Protein AF-A0A6I3UYT8-F1 (afdb_monomer_lite)

Radius of gyration: 15.35 Å; chains: 1; bounding box: 30×34×41 Å

Organism: Streptococcus pneumoniae (NCBI:txid1313)

pLDDT: mean 90.84, std 7.74, range [61.75, 98.31]

Structure (mmCIF, N/CA/C/O backbone):
data_AF-A0A6I3UYT8-F1
#
_entry.id   AF-A0A6I3UYT8-F1
#
loop_
_atom_site.group_PDB
_atom_site.id
_atom_site.type_symbol
_atom_site.label_atom_id
_atom_site.label_alt_id
_atom_site.label_comp_id
_atom_site.label_asym_id
_atom_site.label_entity_id
_atom_site.label_seq_id
_atom_site.pdbx_PDB_ins_code
_atom_site.Cartn_x
_atom_site.Cartn_y
_atom_site.Cartn_z
_atom_site.occupancy
_atom_site.B_iso_or_equiv
_atom_site.auth_seq_id
_atom_site.auth_comp_id
_atom_site.auth_asym_id
_atom_site.auth_atom_id
_atom_site.pdbx_PDB_model_num
ATOM 1 N N . GLY A 1 1 ? 14.496 17.000 -14.290 1.00 68.19 1 GLY A N 1
ATOM 2 C CA . GLY A 1 1 ? 13.729 18.205 -13.925 1.00 68.19 1 GLY A CA 1
ATOM 3 C C . GLY A 1 1 ? 13.262 18.059 -12.496 1.00 68.19 1 GLY A C 1
ATOM 4 O O . GLY A 1 1 ? 12.993 16.935 -12.095 1.00 68.19 1 GLY A O 1
ATOM 5 N N . LYS A 1 2 ? 13.214 19.148 -11.727 1.00 73.19 2 LYS A N 1
ATOM 6 C CA . LYS A 1 2 ? 12.610 19.149 -10.388 1.00 73.19 2 LYS A CA 1
ATOM 7 C C . LYS A 1 2 ? 11.092 19.333 -10.556 1.00 73.19 2 LYS A C 1
ATOM 9 O O . LYS A 1 2 ? 10.719 20.292 -11.233 1.00 73.19 2 LYS A O 1
ATOM 14 N N . PRO A 1 3 ? 10.234 18.442 -10.029 1.00 70.00 3 PRO A N 1
ATOM 15 C CA . PRO A 1 3 ? 8.787 18.606 -10.144 1.00 70.00 3 PRO A CA 1
ATOM 16 C C . PRO A 1 3 ? 8.328 19.884 -9.429 1.00 70.00 3 PRO A C 1
ATOM 18 O O . PRO A 1 3 ? 8.860 20.242 -8.379 1.00 70.00 3 PRO A O 1
ATOM 21 N N . SER A 1 4 ? 7.365 20.589 -10.028 1.00 78.94 4 SER A N 1
ATOM 22 C CA . SER A 1 4 ? 6.773 21.821 -9.486 1.00 78.94 4 SER A CA 1
ATOM 23 C C . SER A 1 4 ? 5.545 21.573 -8.607 1.00 78.94 4 SER A C 1
ATOM 25 O O . SER A 1 4 ? 5.091 22.498 -7.940 1.00 78.94 4 SER A O 1
ATOM 27 N N . LEU A 1 5 ? 5.004 20.352 -8.625 1.00 80.25 5 LEU A N 1
ATOM 28 C CA . LEU A 1 5 ? 3.808 19.941 -7.894 1.00 80.25 5 LEU A CA 1
ATOM 29 C C . LEU A 1 5 ? 4.110 18.723 -7.020 1.00 80.25 5 LEU A C 1
ATOM 31 O O . LEU A 1 5 ? 4.965 17.901 -7.361 1.00 80.25 5 LEU A O 1
ATOM 35 N N . GLU A 1 6 ? 3.381 18.616 -5.914 1.00 74.56 6 GLU A N 1
ATOM 36 C CA . GLU A 1 6 ? 3.437 17.471 -5.011 1.00 74.56 6 GLU A CA 1
ATOM 37 C C . GLU A 1 6 ? 2.763 16.244 -5.629 1.00 74.56 6 GLU A C 1
ATOM 39 O O . GLU A 1 6 ? 1.807 16.340 -6.405 1.00 74.56 6 GLU A O 1
ATOM 44 N N . TYR A 1 7 ? 3.280 15.069 -5.283 1.00 80.88 7 TYR A N 1
ATOM 45 C CA . TYR A 1 7 ? 2.689 13.803 -5.684 1.00 80.88 7 TYR A CA 1
ATOM 46 C C . TYR A 1 7 ? 1.448 13.519 -4.843 1.00 80.88 7 TYR A C 1
ATOM 48 O O . TYR A 1 7 ? 1.483 13.634 -3.618 1.00 80.88 7 TYR A O 1
ATOM 56 N N . LEU A 1 8 ? 0.353 13.117 -5.490 1.00 84.88 8 LEU A N 1
ATOM 57 C CA . LEU A 1 8 ? -0.851 12.721 -4.771 1.00 84.88 8 LEU A CA 1
ATOM 58 C C . LEU A 1 8 ? -0.592 11.403 -4.030 1.00 84.88 8 LEU A C 1
ATOM 60 O O . LEU A 1 8 ? -0.543 10.334 -4.639 1.00 84.88 8 LEU A O 1
ATOM 64 N N . VAL A 1 9 ? -0.469 11.485 -2.706 1.00 87.19 9 VAL A N 1
ATOM 65 C CA . VAL A 1 9 ? -0.394 10.323 -1.818 1.00 87.19 9 VAL A CA 1
ATOM 66 C C . VAL A 1 9 ? -1.751 10.123 -1.150 1.00 87.19 9 VAL A C 1
ATOM 68 O O . VAL A 1 9 ? -2.210 10.971 -0.390 1.00 87.19 9 VAL A O 1
ATOM 71 N N . ASN A 1 10 ? -2.382 8.981 -1.425 1.00 87.88 10 ASN A N 1
ATOM 72 C CA . ASN A 1 10 ? -3.645 8.579 -0.808 1.00 87.88 10 ASN A CA 1
ATOM 73 C C . ASN A 1 10 ? -3.401 7.540 0.295 1.00 87.88 10 ASN A C 1
ATOM 75 O O . ASN A 1 10 ? -2.448 6.764 0.230 1.00 87.88 10 ASN A O 1
ATOM 79 N N . GLY A 1 11 ? -4.292 7.491 1.285 1.00 91.19 11 GLY A N 1
ATOM 80 C CA . GLY A 1 11 ? -4.234 6.521 2.374 1.00 91.19 11 GLY A CA 1
ATOM 81 C C . GLY A 1 11 ? -5.611 6.211 2.953 1.00 91.19 11 GLY A C 1
ATOM 82 O O . GLY A 1 11 ? -6.593 6.899 2.675 1.00 91.19 11 GLY A O 1
ATOM 83 N N . PHE A 1 12 ? -5.679 5.159 3.764 1.00 93.50 12 PHE A N 1
ATOM 84 C CA . PHE A 1 12 ? -6.900 4.783 4.468 1.00 93.50 12 PHE A CA 1
ATOM 85 C C . PHE A 1 12 ? -7.100 5.649 5.713 1.00 93.50 12 PHE A C 1
ATOM 87 O O . PHE A 1 12 ? -6.155 5.910 6.458 1.00 93.50 12 PHE A O 1
ATOM 94 N N . ALA A 1 13 ? -8.346 6.039 5.976 1.00 96.00 13 ALA A N 1
ATOM 95 C CA . ALA A 1 13 ? -8.732 6.746 7.191 1.00 96.00 13 ALA A CA 1
ATOM 96 C C . ALA A 1 13 ? -9.551 5.829 8.107 1.00 96.00 13 ALA A C 1
ATOM 98 O O . ALA A 1 13 ? -10.492 5.170 7.665 1.00 96.00 13 ALA A O 1
ATOM 99 N N . VAL A 1 14 ? -9.220 5.818 9.399 1.00 96.69 14 VAL A N 1
ATOM 100 C CA . VAL A 1 14 ? -10.033 5.176 10.441 1.00 96.69 14 VAL A CA 1
ATOM 101 C C . VAL A 1 14 ? -10.672 6.272 11.283 1.00 96.69 14 VAL A C 1
ATOM 103 O O . VAL A 1 14 ? -9.978 7.024 11.964 1.00 96.69 14 VAL A O 1
ATOM 106 N N . PHE A 1 15 ? -12.000 6.361 11.248 1.00 95.81 15 PHE A N 1
ATOM 107 C CA . PHE A 1 15 ? -12.741 7.336 12.043 1.00 95.81 15 PHE A CA 1
ATOM 108 C C . PHE A 1 15 ? -12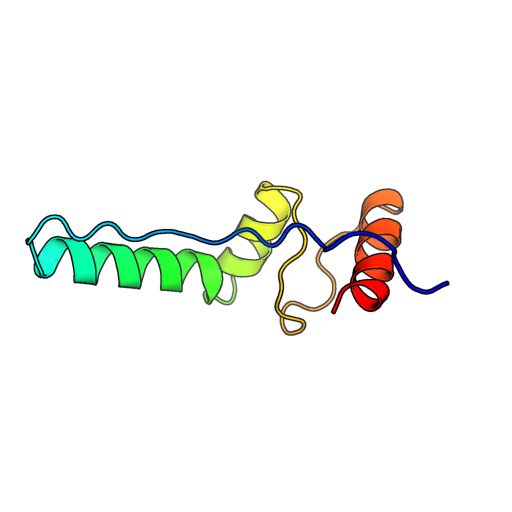.903 6.853 13.486 1.00 95.81 15 PHE A C 1
ATOM 110 O O . PHE A 1 15 ? -13.290 5.709 13.731 1.00 95.81 15 PHE A O 1
ATOM 117 N N . ASN A 1 16 ? -12.654 7.742 14.448 1.00 95.88 16 ASN A N 1
ATOM 118 C CA . ASN A 1 16 ? -12.921 7.467 15.854 1.00 95.88 16 ASN A CA 1
ATOM 119 C C . ASN A 1 16 ? -14.412 7.676 16.158 1.00 95.88 16 ASN A C 1
ATOM 121 O O . ASN A 1 16 ? -14.863 8.794 16.398 1.00 95.88 16 ASN A O 1
ATOM 125 N N . ASN A 1 17 ? -15.171 6.585 16.164 1.00 93.94 17 ASN A N 1
ATOM 126 C CA . ASN A 1 17 ? -16.594 6.564 16.509 1.00 93.94 17 ASN A CA 1
ATOM 127 C C . ASN A 1 17 ? -16.856 6.332 18.011 1.00 93.94 17 ASN A C 1
ATOM 129 O O . ASN A 1 17 ? -17.990 6.038 18.382 1.00 93.94 17 ASN A O 1
ATOM 133 N N . LYS A 1 18 ? -15.825 6.466 18.860 1.00 97.19 18 LYS A N 1
ATOM 134 C CA . LYS A 1 18 ? -15.860 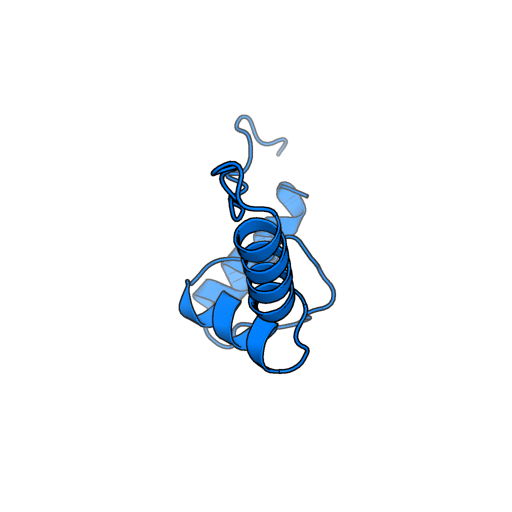6.182 20.306 1.00 97.19 18 LYS A CA 1
ATOM 135 C C . LYS A 1 18 ? -16.187 4.718 20.649 1.00 97.19 18 LYS A C 1
ATOM 137 O O . LYS A 1 18 ? -16.632 4.435 21.756 1.00 97.19 18 LYS A O 1
ATOM 142 N N . ASP A 1 19 ? -15.965 3.795 19.712 1.00 98.19 19 ASP A N 1
ATOM 143 C CA . ASP A 1 19 ? -16.068 2.348 19.914 1.00 98.19 19 ASP A CA 1
ATOM 144 C C . ASP A 1 19 ? -14.705 1.702 19.625 1.00 98.19 19 ASP A C 1
ATOM 146 O O . ASP A 1 19 ? -14.320 1.471 18.473 1.00 98.19 19 ASP A O 1
ATOM 150 N N . ASP A 1 20 ? -13.966 1.403 20.694 1.00 97.69 20 ASP A N 1
ATOM 151 C CA . ASP A 1 20 ? -12.601 0.877 20.609 1.00 97.69 20 ASP A CA 1
ATOM 152 C C . ASP A 1 20 ? -12.527 -0.457 19.860 1.00 97.69 20 ASP A C 1
ATOM 154 O O . ASP A 1 20 ? -11.550 -0.719 19.153 1.00 97.69 20 ASP A O 1
ATOM 158 N N . LYS A 1 21 ? -13.572 -1.292 19.951 1.00 98.06 21 LYS A N 1
ATOM 159 C CA . LYS A 1 21 ? -13.613 -2.574 19.236 1.00 98.06 21 LYS A CA 1
ATOM 160 C C . LYS A 1 21 ? -13.720 -2.341 17.734 1.00 98.06 21 LYS A C 1
ATOM 162 O O . LYS A 1 21 ? -13.019 -3.002 16.967 1.00 98.06 21 LYS A O 1
ATOM 167 N N . LYS A 1 22 ? -14.538 -1.376 17.304 1.00 97.69 22 LYS A N 1
ATOM 168 C CA . LYS A 1 22 ? -14.645 -0.999 15.885 1.00 97.69 22 LYS A CA 1
ATOM 169 C C . LYS A 1 22 ? -13.362 -0.364 15.364 1.00 97.69 22 LYS A C 1
ATOM 171 O O . LYS A 1 22 ? -12.924 -0.717 14.272 1.00 97.69 22 LYS A O 1
ATOM 176 N N . VAL A 1 23 ? -12.731 0.517 16.139 1.00 98.25 23 VAL A N 1
ATOM 177 C CA . VAL A 1 23 ? -11.449 1.131 15.758 1.00 98.25 23 VAL A CA 1
ATOM 178 C C . VAL A 1 23 ? -10.356 0.067 15.616 1.00 98.25 23 VAL A C 1
ATOM 180 O O . VAL A 1 23 ? -9.626 0.070 14.623 1.00 98.25 23 VAL A O 1
ATOM 183 N N . ALA A 1 24 ? -10.258 -0.871 16.562 1.00 97.88 24 ALA A N 1
ATOM 184 C CA . ALA A 1 24 ? -9.297 -1.970 16.496 1.00 97.88 24 ALA A CA 1
ATOM 185 C C . ALA A 1 24 ? -9.543 -2.883 15.283 1.00 97.88 24 ALA A C 1
ATOM 187 O O . ALA A 1 24 ? -8.599 -3.224 14.567 1.00 97.88 24 ALA A O 1
ATOM 188 N N . ALA A 1 25 ? -10.804 -3.232 15.011 1.00 98.12 25 ALA A N 1
ATOM 189 C CA . ALA A 1 25 ? -11.171 -4.037 13.849 1.00 98.12 25 ALA A CA 1
ATOM 190 C C . ALA A 1 25 ? -10.828 -3.329 12.526 1.00 98.12 25 ALA A C 1
ATOM 192 O O . ALA A 1 25 ? -10.229 -3.941 11.644 1.00 98.12 25 ALA A O 1
ATOM 193 N N . ALA A 1 26 ? -11.129 -2.031 12.410 1.00 98.31 26 ALA A N 1
ATOM 194 C CA . ALA A 1 26 ? -10.816 -1.235 11.225 1.00 98.31 26 ALA A CA 1
ATOM 195 C C . ALA A 1 26 ? -9.304 -1.142 10.972 1.00 98.31 26 ALA A C 1
ATOM 197 O O . ALA A 1 26 ? -8.859 -1.342 9.844 1.00 98.31 26 ALA A O 1
ATOM 198 N N . LYS A 1 27 ? -8.497 -0.915 12.019 1.00 97.75 27 LYS A N 1
ATOM 199 C CA . LYS A 1 27 ? -7.028 -0.916 11.907 1.00 97.75 27 LYS A C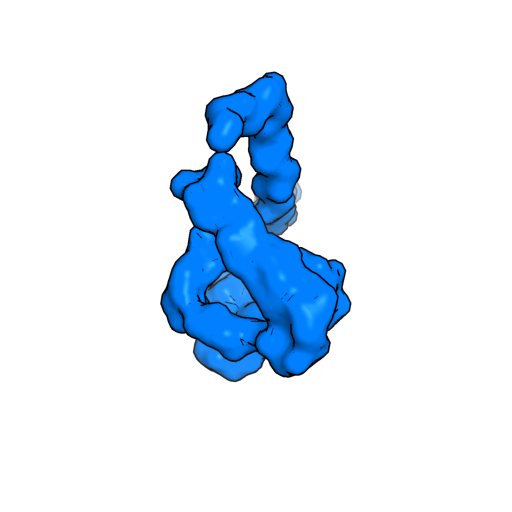A 1
ATOM 200 C C . LYS A 1 27 ? -6.498 -2.263 11.418 1.00 97.75 27 LYS A C 1
ATOM 202 O O . LYS A 1 27 ? -5.659 -2.292 10.525 1.00 97.75 27 LYS A O 1
ATOM 207 N N . LYS A 1 28 ? -7.015 -3.372 11.959 1.00 98.25 28 LYS A N 1
ATOM 208 C CA . LYS A 1 28 ? -6.611 -4.722 11.542 1.00 98.25 28 LYS A CA 1
ATOM 209 C C . LYS A 1 28 ? -6.992 -5.016 10.090 1.00 98.25 28 LYS A C 1
ATOM 211 O O . LYS A 1 28 ? -6.217 -5.641 9.376 1.00 98.25 28 LYS A O 1
ATOM 216 N N . PHE A 1 29 ? -8.154 -4.541 9.647 1.00 97.75 29 PHE A N 1
ATOM 217 C CA . PHE A 1 29 ? -8.589 -4.669 8.258 1.00 97.75 29 PHE A CA 1
ATOM 218 C C . PHE A 1 29 ? -7.703 -3.869 7.295 1.00 97.75 29 PHE A C 1
ATOM 220 O O . PHE A 1 29 ? -7.229 -4.425 6.310 1.00 97.75 29 PHE A O 1
ATOM 227 N N . VAL A 1 30 ? -7.409 -2.601 7.611 1.00 97.19 30 VAL A N 1
ATOM 228 C CA . VAL A 1 30 ? -6.469 -1.780 6.825 1.00 97.19 30 VAL A CA 1
ATOM 229 C C . VAL A 1 30 ? -5.092 -2.437 6.764 1.00 97.19 30 VAL A C 1
ATOM 231 O O . VAL A 1 30 ? -4.486 -2.481 5.698 1.00 97.19 30 VAL A O 1
ATOM 234 N N . GLN A 1 31 ? -4.617 -2.987 7.884 1.00 96.69 31 GLN A N 1
ATOM 235 C CA . GLN A 1 31 ? -3.342 -3.690 7.923 1.00 96.69 31 GLN A CA 1
ATOM 236 C C . GLN A 1 31 ? -3.339 -4.929 7.022 1.00 96.69 31 GLN A C 1
ATOM 238 O O . GLN A 1 31 ? -2.374 -5.148 6.306 1.00 96.69 31 GLN A O 1
ATOM 243 N N . PHE A 1 32 ? -4.418 -5.713 7.009 1.00 97.19 32 PHE A N 1
ATOM 244 C CA . PHE A 1 32 ? -4.544 -6.848 6.096 1.00 97.19 32 PHE A CA 1
ATOM 245 C C . PHE A 1 32 ? -4.474 -6.410 4.624 1.00 97.19 32 PHE A C 1
ATOM 247 O O . PHE A 1 32 ? -3.640 -6.921 3.887 1.00 97.19 32 PHE A O 1
ATOM 254 N N . ILE A 1 33 ? -5.272 -5.415 4.221 1.00 94.75 33 ILE A N 1
ATOM 255 C CA . ILE A 1 33 ? -5.281 -4.898 2.839 1.00 94.75 33 ILE A CA 1
ATOM 256 C C . ILE A 1 33 ? -3.897 -4.375 2.419 1.00 94.75 33 ILE A C 1
ATOM 258 O O . ILE A 1 33 ? -3.499 -4.511 1.268 1.00 94.75 33 ILE A O 1
ATOM 262 N N . ALA A 1 34 ? -3.160 -3.738 3.333 1.00 93.81 34 ALA A N 1
ATOM 263 C CA . ALA A 1 34 ? -1.892 -3.087 3.009 1.00 93.81 34 ALA A CA 1
ATOM 264 C C . ALA A 1 34 ? -0.662 -4.007 3.116 1.00 93.81 34 ALA A C 1
ATOM 266 O O . ALA A 1 34 ? 0.256 -3.880 2.303 1.00 93.81 34 ALA A O 1
ATOM 267 N N . ASP A 1 35 ? -0.622 -4.903 4.107 1.00 94.88 35 ASP A N 1
ATOM 268 C CA . ASP A 1 35 ? 0.585 -5.652 4.485 1.00 94.88 35 ASP A CA 1
ATOM 269 C C . ASP A 1 35 ? 0.548 -7.131 4.086 1.00 94.88 35 ASP A C 1
ATOM 271 O O . ASP A 1 35 ? 1.598 -7.785 4.095 1.00 94.88 35 ASP A O 1
ATOM 275 N N . ASP A 1 36 ? -0.625 -7.684 3.760 1.00 96.75 36 ASP A N 1
ATOM 276 C CA . ASP A 1 36 ? -0.722 -9.097 3.410 1.00 96.75 36 ASP A CA 1
ATOM 277 C C . ASP A 1 36 ? 0.129 -9.413 2.172 1.00 96.75 36 ASP A C 1
ATOM 279 O O . ASP A 1 36 ? 0.118 -8.698 1.167 1.00 96.75 36 ASP A O 1
ATOM 283 N N . LYS A 1 37 ? 0.908 -10.496 2.257 1.00 94.88 37 LYS A N 1
ATOM 284 C CA . LYS A 1 37 ? 1.885 -10.858 1.221 1.00 94.88 37 LYS A CA 1
ATOM 285 C C . LYS A 1 37 ? 1.223 -11.279 -0.084 1.00 94.88 37 LYS A C 1
ATOM 287 O O . LYS A 1 37 ? 1.835 -11.130 -1.138 1.00 94.88 37 LYS A O 1
ATOM 292 N N . GLU A 1 38 ? 0.021 -11.838 -0.007 1.00 95.44 38 GLU A N 1
ATOM 293 C CA . GLU A 1 38 ? -0.728 -12.296 -1.167 1.00 95.44 38 GLU A CA 1
ATOM 294 C C . GLU A 1 38 ? -1.715 -11.227 -1.639 1.00 95.44 38 GLU A C 1
ATOM 296 O O . GLU A 1 38 ? -1.778 -10.929 -2.833 1.00 95.44 38 GLU A O 1
ATOM 301 N N . TRP A 1 39 ? -2.482 -10.655 -0.712 1.00 96.44 39 TRP A N 1
ATOM 302 C CA . TRP A 1 39 ? -3.578 -9.743 -1.025 1.00 96.44 39 TRP A CA 1
ATOM 303 C C . TRP A 1 39 ? -3.120 -8.306 -1.245 1.00 96.44 39 TRP A C 1
ATOM 305 O O . TRP A 1 39 ? -3.602 -7.679 -2.182 1.00 96.44 39 TRP A O 1
ATOM 315 N N . GLY A 1 40 ? -2.117 -7.815 -0.514 1.00 95.56 40 GLY A N 1
ATOM 316 C CA . GLY A 1 40 ? -1.624 -6.444 -0.674 1.00 95.56 40 GLY A CA 1
ATOM 317 C C . GLY A 1 40 ? -1.194 -6.090 -2.107 1.00 95.56 40 GLY A C 1
ATOM 318 O O . GLY A 1 40 ? -1.668 -5.089 -2.652 1.00 95.56 40 GLY A O 1
ATOM 319 N N . PRO A 1 41 ? -0.368 -6.913 -2.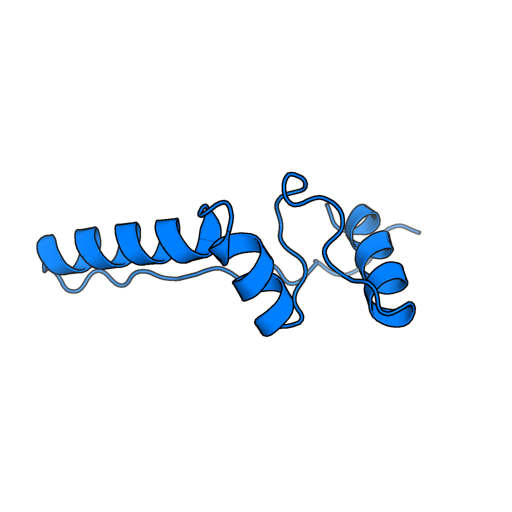787 1.00 95.19 41 PRO A N 1
ATOM 320 C CA . PRO A 1 41 ? -0.043 -6.712 -4.200 1.00 95.19 41 PRO A CA 1
ATOM 321 C C . PRO A 1 41 ? -1.276 -6.711 -5.117 1.00 95.19 41 PRO A C 1
ATOM 323 O O . PRO A 1 41 ? -1.374 -5.882 -6.025 1.00 95.19 41 PRO A O 1
ATOM 326 N N . LYS A 1 42 ? -2.225 -7.628 -4.878 1.00 95.62 42 LYS A N 1
ATOM 327 C CA . LYS A 1 42 ? -3.447 -7.777 -5.685 1.00 95.62 42 LYS A CA 1
ATOM 328 C C . LYS A 1 42 ? -4.364 -6.566 -5.530 1.00 95.62 42 LYS A C 1
ATOM 330 O O . LYS A 1 42 ? -4.869 -6.057 -6.530 1.00 95.62 42 LYS A O 1
ATOM 335 N N . ASP A 1 43 ? -4.535 -6.080 -4.305 1.00 95.31 43 ASP A N 1
ATOM 336 C CA . ASP A 1 43 ? -5.379 -4.932 -3.984 1.00 95.31 43 ASP A CA 1
ATOM 337 C C . ASP A 1 43 ? -4.833 -3.656 -4.633 1.00 95.31 43 ASP A C 1
ATOM 339 O O . ASP A 1 43 ? -5.579 -2.913 -5.274 1.00 95.31 43 ASP A O 1
ATOM 343 N N . VAL A 1 44 ? -3.513 -3.444 -4.588 1.00 93.62 44 VAL A N 1
ATOM 344 C CA . VAL A 1 44 ? -2.856 -2.327 -5.286 1.00 93.62 44 VAL A CA 1
ATOM 345 C C . VAL A 1 44 ? -3.137 -2.373 -6.787 1.00 93.62 44 VAL A C 1
ATOM 347 O O . VAL A 1 44 ? -3.649 -1.399 -7.344 1.00 93.62 44 VAL A O 1
ATOM 350 N N . VAL A 1 45 ? -2.880 -3.512 -7.438 1.00 93.75 45 VAL A N 1
ATOM 351 C CA . VAL A 1 45 ? -3.130 -3.681 -8.879 1.00 93.75 45 VAL A CA 1
ATOM 352 C C . VAL A 1 45 ? -4.606 -3.458 -9.214 1.00 93.75 45 VAL A C 1
ATOM 354 O O . VAL A 1 45 ? -4.922 -2.812 -10.214 1.00 93.75 45 VAL A O 1
ATOM 357 N N . ARG A 1 46 ? -5.524 -3.923 -8.358 1.00 93.94 46 ARG A N 1
ATOM 358 C CA . ARG A 1 46 ? -6.970 -3.767 -8.554 1.00 93.94 46 ARG A CA 1
ATOM 359 C C . ARG A 1 46 ? -7.419 -2.305 -8.549 1.00 93.94 46 ARG A C 1
ATOM 361 O O . ARG A 1 46 ? -8.356 -1.971 -9.270 1.00 93.94 46 ARG A O 1
ATOM 368 N N . THR A 1 47 ? -6.759 -1.448 -7.771 1.00 91.25 47 THR A N 1
ATOM 369 C CA . THR A 1 47 ? -7.031 0.002 -7.755 1.00 91.25 47 THR A CA 1
ATOM 370 C C . THR A 1 47 ? -6.401 0.759 -8.928 1.00 91.25 47 THR A C 1
ATOM 372 O O . THR A 1 47 ? -6.780 1.899 -9.187 1.00 91.25 47 THR A O 1
ATOM 375 N N . GLY A 1 48 ? -5.440 0.153 -9.636 1.00 90.50 48 GLY A N 1
ATOM 376 C CA . GLY A 1 48 ? -4.645 0.823 -10.670 1.00 90.50 48 GLY A CA 1
ATOM 377 C C . GLY A 1 48 ? -3.657 1.862 -10.123 1.00 90.50 48 GLY A C 1
ATOM 378 O O . GLY A 1 48 ? -3.180 2.704 -10.885 1.00 90.50 48 GLY A O 1
ATOM 379 N N . ALA A 1 49 ? -3.368 1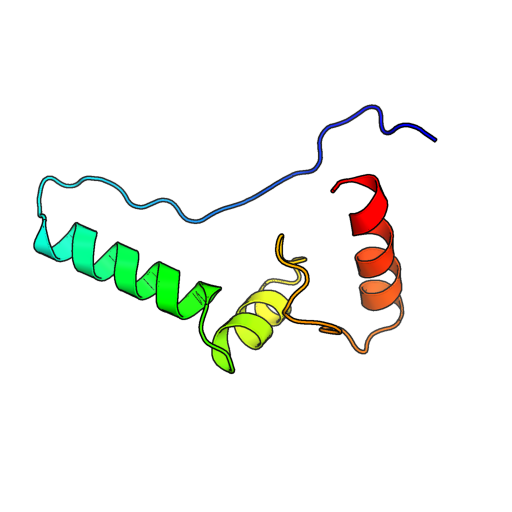.830 -8.817 1.00 91.12 49 ALA A N 1
ATOM 380 C CA . ALA A 1 49 ? -2.467 2.759 -8.138 1.00 91.12 49 ALA A CA 1
ATOM 381 C C . ALA A 1 49 ? -1.038 2.205 -8.000 1.00 91.12 49 ALA A C 1
ATOM 383 O O . ALA A 1 49 ? -0.775 1.020 -8.204 1.00 91.12 49 ALA A O 1
ATOM 384 N N . PHE A 1 50 ? -0.097 3.059 -7.602 1.00 91.50 50 PHE A N 1
ATOM 385 C CA . PHE A 1 50 ? 1.268 2.648 -7.266 1.00 91.50 50 PHE A CA 1
ATOM 386 C C . PHE A 1 50 ? 1.449 2.684 -5.749 1.00 91.50 50 PHE A C 1
ATOM 388 O O . PHE A 1 50 ? 1.073 3.679 -5.124 1.00 91.50 50 PHE A O 1
ATOM 395 N N . PRO A 1 51 ? 1.997 1.624 -5.135 1.00 91.19 51 PRO A N 1
ATOM 396 C CA . PRO A 1 51 ? 2.146 1.587 -3.693 1.00 91.19 51 PRO A CA 1
ATOM 397 C C . PRO A 1 51 ? 3.291 2.507 -3.262 1.00 91.19 51 PRO A C 1
ATOM 399 O O . PRO A 1 51 ? 4.315 2.600 -3.935 1.00 91.19 51 PRO A O 1
ATOM 402 N N . VAL A 1 52 ? 3.156 3.133 -2.093 1.00 88.50 52 VAL A N 1
ATOM 403 C CA . VAL A 1 52 ? 4.236 3.941 -1.489 1.00 88.50 52 VAL A CA 1
ATOM 404 C C . VAL A 1 52 ? 5.431 3.095 -1.026 1.00 88.50 52 VAL A C 1
ATOM 406 O O . VAL A 1 52 ? 6.512 3.620 -0.787 1.00 88.50 52 VAL A O 1
ATOM 409 N N . ARG A 1 53 ? 5.250 1.773 -0.895 1.00 87.06 53 ARG A N 1
ATOM 410 C CA . ARG A 1 53 ? 6.294 0.819 -0.497 1.00 87.06 53 ARG A CA 1
ATOM 411 C C . ARG A 1 53 ? 6.951 0.174 -1.715 1.00 87.06 53 ARG A C 1
ATOM 413 O O . ARG A 1 53 ? 6.277 -0.207 -2.666 1.00 87.06 53 ARG A O 1
ATOM 420 N N . THR A 1 54 ? 8.255 -0.059 -1.632 1.00 88.12 54 THR A N 1
ATOM 421 C CA . THR A 1 54 ? 9.040 -0.707 -2.699 1.00 88.12 54 THR A CA 1
ATOM 422 C C . THR A 1 54 ? 9.065 -2.234 -2.598 1.00 88.12 54 THR A C 1
ATOM 424 O O . THR A 1 54 ? 9.344 -2.924 -3.575 1.00 88.12 54 THR A O 1
ATOM 427 N N . SER A 1 55 ? 8.733 -2.798 -1.437 1.00 91.31 55 SER A N 1
ATOM 428 C CA . SER A 1 55 ? 8.878 -4.228 -1.135 1.00 91.31 55 SER A CA 1
ATOM 429 C C . SER A 1 55 ? 7.847 -5.150 -1.797 1.00 91.31 55 SER A C 1
ATOM 431 O O . SER A 1 55 ? 7.907 -6.357 -1.583 1.00 91.31 55 SER A O 1
ATOM 433 N N . PHE A 1 56 ? 6.920 -4.626 -2.606 1.00 91.81 56 PHE A N 1
ATOM 434 C CA . PHE A 1 56 ? 6.081 -5.445 -3.494 1.00 91.81 56 PHE A CA 1
ATOM 435 C C . PHE A 1 56 ? 6.733 -5.753 -4.849 1.00 91.81 56 PHE A C 1
ATOM 437 O O . PHE A 1 56 ? 6.218 -6.585 -5.589 1.00 91.81 56 PHE A O 1
ATOM 444 N N . GLY A 1 57 ? 7.879 -5.144 -5.168 1.00 90.56 57 GLY A N 1
ATOM 445 C CA . GLY A 1 57 ? 8.596 -5.427 -6.408 1.00 90.56 57 GLY A CA 1
ATOM 446 C C . GLY A 1 57 ? 7.802 -5.029 -7.657 1.00 90.56 57 GLY A C 1
ATOM 447 O O . GLY A 1 57 ? 7.169 -3.973 -7.695 1.00 90.56 57 GLY A O 1
ATOM 448 N N . LYS A 1 58 ? 7.870 -5.860 -8.705 1.00 91.88 58 LYS A N 1
ATOM 449 C CA . LYS A 1 58 ? 7.182 -5.614 -9.979 1.00 91.88 58 LYS A CA 1
ATOM 450 C C . LYS A 1 58 ? 5.718 -6.055 -9.888 1.00 91.88 58 LYS A C 1
ATOM 452 O O . LYS A 1 58 ? 5.447 -7.235 -9.706 1.00 91.88 58 LYS A O 1
ATOM 457 N N . LEU A 1 59 ? 4.796 -5.106 -10.063 1.00 93.06 59 LEU A N 1
ATOM 458 C CA . LEU A 1 59 ? 3.345 -5.331 -9.962 1.00 93.06 59 LEU A CA 1
ATOM 459 C C . LEU A 1 59 ? 2.604 -5.366 -11.304 1.00 93.06 59 LEU A C 1
ATOM 461 O O . LEU A 1 59 ? 1.514 -5.923 -11.386 1.00 93.06 59 LEU A O 1
ATOM 465 N N . TYR A 1 60 ? 3.166 -4.752 -12.343 1.00 93.06 60 TYR A N 1
ATOM 466 C CA . TYR A 1 60 ? 2.488 -4.556 -13.622 1.00 93.06 60 TYR A CA 1
ATOM 467 C C . TYR A 1 60 ? 3.247 -5.231 -14.763 1.00 93.06 60 TYR A C 1
ATOM 469 O O . TYR A 1 60 ? 4.461 -5.069 -14.887 1.00 93.06 60 TYR A O 1
ATOM 477 N N . GLU A 1 61 ? 2.512 -5.957 -15.606 1.00 90.94 61 GLU A N 1
ATOM 478 C CA . GLU A 1 61 ? 3.024 -6.564 -16.845 1.00 90.94 61 GLU A CA 1
ATOM 479 C C . GLU A 1 61 ? 2.712 -5.714 -18.087 1.00 90.94 61 GLU A C 1
ATOM 481 O O . GLU A 1 61 ? 3.412 -5.801 -19.094 1.00 90.94 61 GLU A O 1
ATOM 486 N N . ASP A 1 62 ? 1.690 -4.854 -18.014 1.00 93.38 62 ASP A N 1
ATOM 487 C CA . ASP A 1 62 ? 1.365 -3.905 -19.078 1.00 93.38 62 ASP A CA 1
ATOM 488 C C . ASP A 1 62 ? 2.465 -2.840 -19.230 1.00 93.38 62 ASP A C 1
ATOM 490 O O . ASP A 1 62 ? 2.835 -2.158 -18.271 1.00 93.38 62 ASP A O 1
ATOM 494 N N . LYS A 1 63 ? 2.936 -2.641 -20.468 1.00 94.81 63 LYS A N 1
ATOM 495 C CA . LYS A 1 63 ? 4.051 -1.739 -20.801 1.00 94.81 63 LYS A CA 1
ATOM 496 C C . LYS A 1 63 ? 3.793 -0.292 -20.376 1.00 94.81 63 LYS A C 1
ATOM 498 O O . LYS A 1 63 ? 4.722 0.407 -19.960 1.00 94.81 63 LYS A O 1
ATOM 503 N N . ARG A 1 64 ? 2.548 0.184 -20.492 1.00 94.31 64 ARG A N 1
ATOM 504 C CA . ARG A 1 64 ? 2.188 1.549 -20.083 1.00 94.31 64 ARG A CA 1
ATOM 505 C C . ARG A 1 64 ? 2.281 1.674 -18.563 1.00 94.31 64 ARG A C 1
ATOM 507 O O . ARG A 1 64 ? 2.930 2.598 -18.080 1.00 94.31 64 ARG A O 1
ATOM 514 N N . MET A 1 65 ? 1.685 0.747 -17.819 1.00 93.88 65 MET A N 1
ATOM 515 C CA . MET A 1 65 ? 1.726 0.756 -16.354 1.00 93.88 65 MET A CA 1
ATOM 516 C C . MET A 1 65 ? 3.143 0.557 -15.803 1.00 93.88 65 MET A C 1
ATOM 518 O O . MET A 1 65 ? 3.511 1.234 -14.848 1.00 93.88 65 MET A O 1
ATOM 522 N N . GLU A 1 66 ? 3.971 -0.283 -16.429 1.00 92.38 66 GLU A N 1
ATOM 523 C CA . GLU A 1 66 ? 5.391 -0.433 -16.076 1.00 92.38 66 GLU A CA 1
ATOM 524 C C . GLU A 1 66 ? 6.169 0.877 -16.289 1.00 92.38 66 GLU A C 1
ATOM 526 O O . GLU A 1 66 ? 6.938 1.296 -15.423 1.00 92.38 66 GLU A O 1
ATOM 531 N N . THR A 1 67 ? 5.909 1.579 -17.399 1.00 92.44 67 THR A N 1
ATOM 532 C CA . THR A 1 67 ? 6.523 2.888 -17.678 1.00 92.44 67 THR A CA 1
ATOM 533 C C . THR A 1 67 ? 6.149 3.919 -16.610 1.00 92.44 67 THR A C 1
ATOM 535 O O . THR A 1 67 ? 7.030 4.597 -16.082 1.00 92.44 67 THR A O 1
ATOM 538 N N . ILE A 1 68 ? 4.863 4.010 -16.253 1.00 90.88 68 ILE A N 1
ATOM 539 C CA . ILE A 1 68 ? 4.378 4.943 -15.224 1.00 90.88 68 ILE A CA 1
ATOM 540 C C . ILE A 1 68 ? 4.926 4.555 -13.841 1.00 90.88 68 ILE A C 1
ATOM 542 O O . ILE A 1 68 ? 5.355 5.429 -13.090 1.00 90.88 68 ILE A O 1
ATOM 546 N N . SER A 1 69 ? 5.011 3.256 -13.526 1.00 89.69 69 SER A N 1
ATOM 547 C CA . SER A 1 69 ? 5.638 2.771 -12.289 1.00 89.69 69 SER A CA 1
ATOM 548 C C . SER A 1 69 ? 7.085 3.237 -12.162 1.00 89.69 69 SER A C 1
ATOM 550 O O . SER A 1 69 ? 7.541 3.501 -11.058 1.00 89.69 69 SER A O 1
ATOM 552 N N . GLY A 1 70 ? 7.817 3.353 -13.273 1.00 88.19 70 GLY A N 1
ATOM 553 C CA . GLY A 1 70 ? 9.187 3.861 -13.284 1.00 88.19 70 GLY A CA 1
ATOM 554 C C . GLY A 1 70 ? 9.304 5.363 -13.003 1.00 88.19 70 GLY A C 1
ATOM 555 O O . GLY A 1 70 ? 10.407 5.838 -12.725 1.00 88.19 70 GLY A O 1
ATOM 556 N N . TRP A 1 71 ? 8.208 6.123 -13.077 1.00 87.00 71 TRP A N 1
ATOM 557 C CA . TRP A 1 71 ? 8.195 7.557 -12.777 1.00 87.00 71 TRP A CA 1
ATOM 558 C C . TRP A 1 71 ? 8.027 7.855 -11.288 1.00 87.00 71 TRP A C 1
ATOM 560 O O . TRP A 1 71 ? 8.376 8.956 -10.871 1.00 87.00 71 TRP A O 1
ATOM 570 N N . THR A 1 72 ? 7.578 6.891 -10.473 1.00 82.56 72 THR A N 1
ATOM 571 C CA . THR A 1 72 ? 7.427 7.065 -9.013 1.00 82.56 72 THR A CA 1
ATOM 572 C C . TH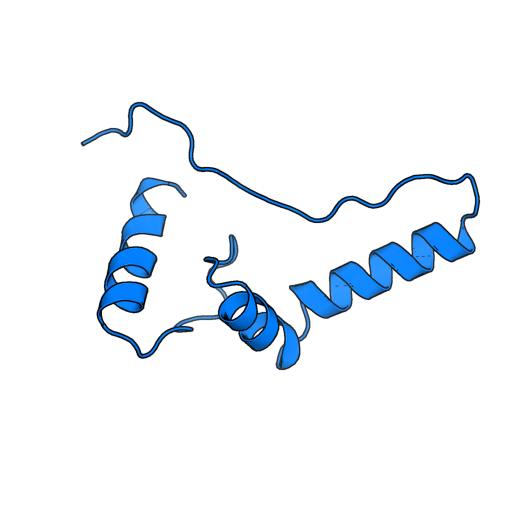R A 1 72 ? 8.726 7.517 -8.340 1.00 82.56 72 THR A C 1
ATOM 574 O O . THR A 1 72 ? 8.678 8.331 -7.428 1.00 82.56 72 THR A O 1
ATOM 577 N N . LYS A 1 73 ? 9.889 7.119 -8.878 1.00 81.19 73 LYS A N 1
ATOM 578 C CA . LYS A 1 73 ? 11.228 7.551 -8.432 1.00 81.19 73 LYS A CA 1
ATOM 579 C C . LYS A 1 73 ? 11.474 9.065 -8.462 1.00 81.19 73 LYS A C 1
ATOM 581 O O . LYS A 1 73 ? 12.458 9.529 -7.903 1.00 81.19 73 LYS A O 1
ATOM 586 N N . TYR A 1 74 ? 10.664 9.827 -9.197 1.00 81.19 74 TYR A N 1
ATOM 587 C CA . TYR A 1 74 ? 10.771 11.289 -9.255 1.00 81.19 74 TYR A CA 1
ATOM 588 C C . TYR A 1 74 ? 9.929 11.984 -8.179 1.00 81.19 74 TYR A C 1
ATOM 590 O O . TYR A 1 74 ? 9.989 13.207 -8.060 1.00 81.19 74 TYR A O 1
ATOM 598 N N . TYR A 1 75 ? 9.142 11.211 -7.433 1.00 73.38 75 TYR A N 1
ATOM 599 C CA . TYR A 1 75 ? 8.149 11.673 -6.470 1.00 73.38 75 TYR A CA 1
ATOM 600 C C . TYR A 1 75 ? 8.379 11.131 -5.050 1.00 73.38 75 TYR A C 1
ATOM 602 O O . TYR A 1 75 ? 7.706 11.579 -4.124 1.00 73.38 75 TYR A O 1
ATOM 610 N N . SER A 1 76 ? 9.298 10.174 -4.897 1.00 61.75 76 SER A N 1
ATOM 611 C CA . SER A 1 76 ? 9.687 9.499 -3.651 1.00 61.75 76 SER A CA 1
ATOM 612 C C . SER A 1 76 ? 11.084 9.895 -3.199 1.00 61.75 76 SER A C 1
ATOM 614 O O . SER A 1 76 ? 11.974 9.870 -4.083 1.00 61.75 76 SER A O 1
#

Sequence (76 aa):
GKPSLEYLVNGFAVFNNKDDKKVAAAKKFVQFIADDKEWGPKDVVRTGAFPVRTSFGKLYEDKRMETISGWTKYYS

Secondary structure (DSSP, 8-state):
---SS------------S-HHHHHHHHHHHHHHHH-TTHHHHHHHHHT---S-STT-----SHHHHHHHTTGGGT-

Foldseek 3Di:
DQDPDADDDDADDQDPPVDVVSSVVVVVVSCCCCPPLPNVLVSCVVVLHADPDCVNPDNDPDPVSVVVNVCVVSND